Protein AF-A0A348PGN0-F1 (afdb_monomer_lite)

Sequence (150 aa):
FALLPEGNDLRAGLPDELIARILRAEEGALAPEQVRDAVSACTSYGNDDFTVIDWNGAIVVDRTPEDALSVLEFANVELIEMRWLDDRLEDALEEAFQAAAQSMRGARILSVQTGRHTRRIAELQIDAAALYESVNNALKLFGDQWLARL

Structure (mmCIF, N/CA/C/O backbone):
data_AF-A0A348PGN0-F1
#
_entry.id   AF-A0A348PGN0-F1
#
loop_
_atom_site.group_PDB
_atom_site.id
_atom_site.type_symbol
_atom_site.label_atom_id
_atom_site.label_alt_id
_atom_site.label_comp_id
_atom_site.label_asym_id
_atom_site.label_entity_id
_atom_site.label_seq_id
_atom_site.pdbx_PDB_ins_code
_atom_site.Cartn_x
_atom_site.Cartn_y
_atom_site.Cartn_z
_atom_site.occupancy
_atom_site.B_iso_or_equiv
_atom_site.auth_seq_id
_atom_site.auth_comp_id
_atom_site.auth_asym_id
_atom_site.auth_atom_id
_atom_site.pdbx_PDB_model_num
ATOM 1 N N . PHE A 1 1 ? -6.117 6.330 6.311 1.00 76.75 1 PHE A N 1
ATOM 2 C CA . PHE A 1 1 ? -6.671 7.426 7.132 1.00 76.75 1 PHE A CA 1
ATOM 3 C C . PHE A 1 1 ? -6.416 7.126 8.598 1.00 76.75 1 PHE A C 1
ATOM 5 O O . PHE A 1 1 ? -6.303 5.956 8.949 1.00 76.75 1 PHE A O 1
ATOM 12 N N . ALA A 1 2 ? -6.294 8.169 9.422 1.00 86.38 2 ALA A N 1
ATOM 13 C CA . ALA A 1 2 ? -6.052 8.038 10.855 1.00 86.38 2 ALA A CA 1
ATOM 14 C C . ALA A 1 2 ? -7.336 8.267 11.662 1.00 86.38 2 ALA A C 1
ATOM 16 O O . ALA A 1 2 ? -8.132 9.146 11.326 1.00 86.38 2 ALA A O 1
ATOM 17 N N . LEU A 1 3 ? -7.520 7.481 12.716 1.00 87.75 3 LEU A N 1
ATOM 18 C CA . LEU A 1 3 ? -8.623 7.563 13.662 1.00 87.75 3 LEU A CA 1
ATOM 19 C C . LEU A 1 3 ? -8.066 7.710 15.077 1.00 87.75 3 LEU A C 1
ATOM 21 O O . LEU A 1 3 ? -7.029 7.140 15.412 1.00 87.75 3 LEU A O 1
ATOM 25 N N . LEU A 1 4 ? -8.788 8.445 15.917 1.00 86.25 4 LEU A N 1
ATOM 26 C CA . LEU A 1 4 ? -8.516 8.473 17.349 1.00 86.25 4 LEU A CA 1
ATOM 27 C C . LEU A 1 4 ? -9.158 7.241 18.006 1.00 86.25 4 LEU A C 1
ATOM 29 O O . LEU A 1 4 ? -10.289 6.902 17.650 1.00 86.25 4 LEU A O 1
ATOM 33 N N . PRO A 1 5 ? -8.491 6.592 18.971 1.00 84.06 5 PRO A N 1
AT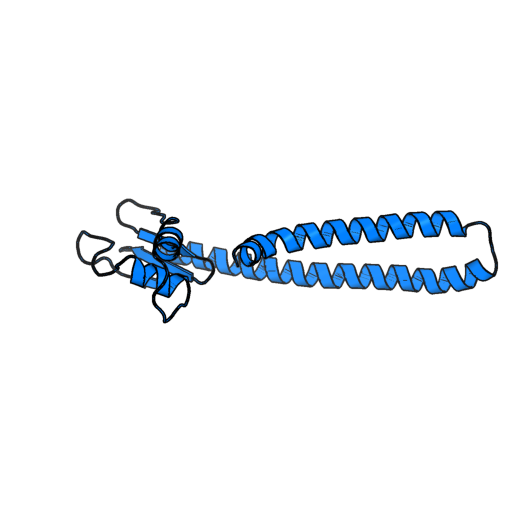OM 34 C CA . PRO A 1 5 ? -9.062 5.443 19.662 1.00 84.06 5 PRO A CA 1
ATOM 35 C C . PRO A 1 5 ? -10.247 5.830 20.556 1.00 84.06 5 PRO A C 1
ATOM 37 O O . PRO A 1 5 ? -10.225 6.853 21.251 1.00 84.06 5 PRO A O 1
ATOM 40 N N . GLU A 1 6 ? -11.269 4.972 20.594 1.00 81.62 6 GLU A N 1
ATOM 41 C CA . GLU A 1 6 ? -12.403 5.106 21.510 1.00 81.62 6 GLU A CA 1
ATOM 42 C C . GLU A 1 6 ? -12.077 4.460 22.868 1.00 81.62 6 GLU A C 1
ATOM 44 O O . GLU A 1 6 ? -12.305 3.278 23.123 1.00 81.62 6 GLU A O 1
ATOM 49 N N . GLY A 1 7 ? -11.535 5.257 23.790 1.00 78.94 7 GLY A N 1
ATOM 50 C CA . GLY A 1 7 ? -11.184 4.780 25.130 1.00 78.94 7 GLY A CA 1
ATOM 51 C C . GLY A 1 7 ? -9.894 3.954 25.141 1.00 78.94 7 GLY A C 1
ATOM 52 O O . GLY A 1 7 ? -8.884 4.393 24.601 1.00 78.94 7 GLY A O 1
ATOM 53 N N . ASN A 1 8 ? -9.902 2.803 25.824 1.00 78.56 8 ASN A N 1
ATOM 54 C CA . ASN A 1 8 ? -8.732 1.913 25.939 1.00 78.56 8 ASN A CA 1
ATOM 55 C C . ASN A 1 8 ? -8.766 0.750 24.930 1.00 78.56 8 ASN A C 1
ATOM 57 O O . ASN A 1 8 ? -7.860 -0.080 24.925 1.00 78.56 8 ASN A O 1
ATOM 61 N N . ASP A 1 9 ? -9.826 0.650 24.128 1.00 82.19 9 ASP A N 1
ATOM 62 C CA . ASP A 1 9 ? -9.943 -0.344 23.068 1.00 82.19 9 ASP A CA 1
ATOM 63 C C . ASP A 1 9 ? -9.677 0.336 21.722 1.00 82.19 9 ASP A C 1
ATOM 65 O O . ASP A 1 9 ? -10.473 1.137 21.237 1.00 82.19 9 ASP A O 1
ATOM 69 N N . LEU A 1 10 ? -8.532 0.014 21.122 1.00 82.25 10 LEU A N 1
ATOM 70 C CA . LEU A 1 10 ? -8.101 0.577 19.841 1.00 82.25 10 LEU A CA 1
ATOM 71 C C . LEU A 1 10 ? -8.964 0.097 18.664 1.00 82.25 10 LEU A C 1
ATOM 73 O O . LEU A 1 10 ? -8.917 0.688 17.589 1.00 82.25 10 LEU A O 1
ATOM 77 N N . ARG A 1 11 ? -9.745 -0.976 18.839 1.00 81.31 11 ARG A N 1
ATOM 78 C CA . ARG A 1 11 ? -10.617 -1.538 17.797 1.00 81.31 11 ARG A CA 1
ATOM 79 C C . ARG A 1 11 ? -12.100 -1.277 18.046 1.00 81.31 11 ARG A C 1
ATOM 81 O O . ARG A 1 11 ? -12.936 -1.729 17.260 1.00 81.31 11 ARG A O 1
ATOM 88 N N . ALA A 1 12 ? -12.448 -0.549 19.106 1.00 84.00 12 ALA A N 1
ATOM 89 C CA . ALA A 1 12 ? -13.834 -0.195 19.374 1.00 84.00 12 ALA A CA 1
ATOM 90 C C . ALA A 1 12 ? -14.441 0.546 18.167 1.00 84.00 12 ALA A C 1
ATOM 92 O O . ALA A 1 12 ? -13.866 1.495 17.639 1.00 84.00 12 ALA A O 1
ATOM 93 N N . GLY A 1 13 ? -15.585 0.051 17.684 1.00 83.31 13 GLY A N 1
ATOM 94 C CA . GLY A 1 13 ? -16.270 0.594 16.505 1.00 83.31 13 GLY A CA 1
ATOM 95 C C . GLY A 1 13 ? -15.716 0.147 15.142 1.00 83.31 13 GLY A C 1
ATOM 96 O O . GLY A 1 13 ? -16.281 0.529 14.118 1.00 83.31 13 GLY A O 1
ATOM 97 N N . LEU A 1 14 ? -14.672 -0.691 15.099 1.00 87.75 14 LEU A N 1
ATOM 98 C CA . LEU A 1 14 ? -14.017 -1.144 13.865 1.00 87.75 14 LEU A CA 1
ATOM 99 C C . LEU A 1 14 ? -14.089 -2.677 13.708 1.00 87.75 14 LEU A C 1
ATOM 101 O O . LEU A 1 14 ? -13.105 -3.370 13.966 1.00 87.75 14 LEU A O 1
ATOM 105 N N . PRO A 1 15 ? -15.239 -3.243 13.287 1.00 91.12 15 PRO A N 1
ATOM 106 C CA . PRO A 1 15 ? -15.339 -4.675 13.020 1.00 91.12 15 PRO A CA 1
ATOM 107 C C . PRO A 1 15 ? -14.495 -5.074 11.801 1.00 91.12 15 PRO A C 1
ATOM 109 O O . PRO A 1 15 ? -14.405 -4.325 10.825 1.00 91.12 15 PRO A O 1
ATOM 112 N N . ASP A 1 16 ? -13.944 -6.288 11.823 1.00 91.94 16 ASP A N 1
ATOM 113 C CA . ASP A 1 16 ? -13.043 -6.795 10.779 1.00 91.94 16 ASP A CA 1
ATOM 114 C C . ASP A 1 16 ? -13.662 -6.735 9.370 1.00 91.94 16 ASP A C 1
ATOM 116 O O . ASP A 1 16 ? -12.976 -6.396 8.410 1.00 91.94 16 ASP A O 1
ATOM 120 N N . GLU A 1 17 ? -14.969 -6.982 9.225 1.00 92.19 17 GLU A N 1
ATOM 121 C CA . GLU A 1 17 ? -15.671 -6.854 7.936 1.00 92.19 17 GLU A CA 1
ATOM 122 C C . GLU A 1 17 ? -15.671 -5.426 7.385 1.00 92.19 17 GLU A C 1
ATOM 124 O O . GLU A 1 17 ? -15.592 -5.237 6.171 1.00 92.19 17 GLU A O 1
ATOM 129 N N . LEU A 1 18 ? -15.753 -4.414 8.252 1.00 91.31 18 LEU A N 1
ATOM 130 C CA . LEU A 1 18 ? -15.682 -3.016 7.833 1.00 91.31 18 LEU A CA 1
ATOM 131 C C . LEU A 1 18 ? -14.255 -2.658 7.419 1.00 91.31 18 LEU A C 1
ATOM 133 O O . LEU A 1 18 ? -14.067 -2.087 6.347 1.00 91.31 18 LEU A O 1
ATOM 137 N N . ILE A 1 19 ? -13.268 -3.035 8.238 1.00 90.69 19 ILE A N 1
ATOM 138 C CA . ILE A 1 19 ? -11.842 -2.842 7.942 1.00 90.69 19 ILE A CA 1
ATOM 139 C C . ILE A 1 19 ? -11.513 -3.479 6.589 1.00 90.69 19 ILE A C 1
ATOM 141 O O . ILE A 1 19 ? -10.998 -2.806 5.701 1.00 90.69 19 ILE A O 1
ATOM 145 N N . ALA A 1 20 ? -11.880 -4.745 6.393 1.00 91.06 20 ALA A N 1
ATOM 146 C CA . ALA A 1 20 ? -11.604 -5.479 5.167 1.00 91.06 20 ALA A CA 1
ATOM 147 C C . ALA A 1 20 ? -12.259 -4.840 3.937 1.00 91.06 20 ALA A C 1
ATOM 149 O O . ALA A 1 20 ? -11.605 -4.696 2.910 1.00 91.06 20 ALA A O 1
ATOM 150 N N . ARG A 1 21 ? -13.524 -4.411 4.026 1.00 91.31 21 ARG A N 1
ATOM 151 C CA . ARG A 1 21 ? -14.213 -3.735 2.911 1.00 91.31 21 ARG A CA 1
ATOM 152 C C . ARG A 1 21 ? -13.551 -2.420 2.532 1.00 91.31 21 ARG A C 1
ATOM 154 O O . ARG A 1 21 ? -13.382 -2.141 1.350 1.00 91.31 21 ARG A O 1
ATOM 161 N N . ILE A 1 22 ? -13.135 -1.640 3.526 1.00 89.69 22 ILE A N 1
ATOM 162 C CA . ILE A 1 22 ? -12.406 -0.392 3.303 1.00 89.69 22 ILE A CA 1
ATOM 163 C C . ILE A 1 22 ? -11.055 -0.674 2.638 1.00 89.69 22 ILE A C 1
ATOM 165 O O . ILE A 1 22 ? -10.743 -0.065 1.619 1.00 89.69 22 ILE A O 1
ATOM 169 N N . LEU A 1 23 ? -10.276 -1.615 3.179 1.00 88.50 23 LEU A N 1
AT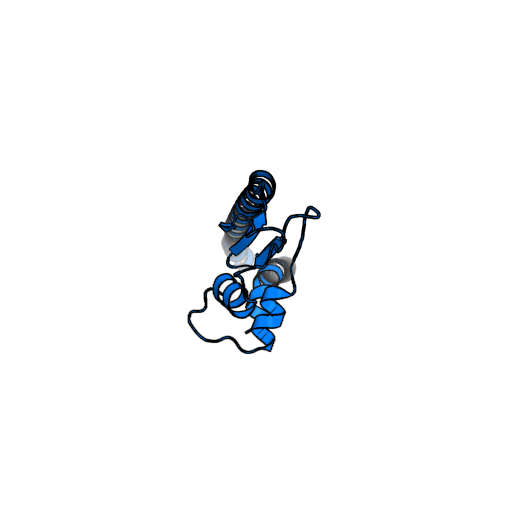OM 170 C CA . LEU A 1 23 ? -8.962 -1.979 2.645 1.00 88.50 23 LEU A CA 1
ATOM 171 C C . LEU A 1 23 ? -9.051 -2.611 1.253 1.00 88.50 23 LEU A C 1
ATOM 173 O O . LEU A 1 23 ? -8.166 -2.421 0.436 1.00 88.50 23 LEU A O 1
ATOM 177 N N . ARG A 1 24 ? -10.121 -3.335 0.927 1.00 87.81 24 ARG A N 1
ATOM 178 C CA . ARG A 1 24 ? -10.314 -3.916 -0.410 1.00 87.81 24 ARG A CA 1
ATOM 179 C C . ARG A 1 24 ? -11.014 -2.974 -1.392 1.00 87.81 24 ARG A C 1
ATOM 181 O O . ARG A 1 24 ? -11.065 -3.303 -2.570 1.00 87.81 24 ARG A O 1
ATOM 188 N N . ALA A 1 25 ? -11.483 -1.811 -0.933 1.00 88.56 25 ALA A N 1
ATOM 189 C CA . ALA A 1 25 ? -12.330 -0.894 -1.697 1.00 88.56 25 ALA A CA 1
ATOM 190 C C . ALA A 1 25 ? -13.610 -1.571 -2.239 1.00 88.56 25 ALA A C 1
ATOM 192 O O . ALA A 1 25 ? -14.050 -1.306 -3.354 1.00 88.56 25 ALA A O 1
ATOM 193 N N . GLU A 1 26 ? -14.215 -2.444 -1.427 1.00 88.12 26 GLU A N 1
ATOM 194 C CA . GLU A 1 26 ? -15.361 -3.276 -1.802 1.00 88.12 26 GLU A CA 1
ATOM 195 C C . GLU A 1 26 ? -16.650 -2.826 -1.106 1.00 88.12 26 GLU A C 1
ATOM 197 O O . GLU A 1 26 ? -16.747 -2.749 0.124 1.00 88.12 26 GLU A O 1
ATOM 202 N N . GLU A 1 27 ? -17.696 -2.573 -1.894 1.00 84.12 27 GLU A N 1
ATOM 203 C CA . GLU A 1 27 ? -19.008 -2.189 -1.362 1.00 84.12 27 GLU A CA 1
ATOM 204 C C . GLU A 1 27 ? -19.805 -3.399 -0.852 1.00 84.12 27 GLU A C 1
ATOM 206 O O . GLU A 1 27 ? -20.640 -3.252 0.044 1.00 84.12 27 GLU A O 1
ATOM 211 N N . GLY A 1 28 ? -19.540 -4.595 -1.383 1.00 88.00 28 GLY A N 1
ATOM 212 C CA . GLY A 1 28 ? -20.248 -5.833 -1.056 1.00 88.00 28 GLY A CA 1
ATOM 213 C C . GLY A 1 28 ? -19.755 -6.537 0.210 1.00 88.00 28 GLY A C 1
ATOM 214 O O . GLY A 1 28 ? -18.772 -6.150 0.840 1.00 88.00 28 GLY A O 1
ATOM 215 N N . ALA A 1 29 ? -20.455 -7.610 0.584 1.00 89.38 29 ALA A N 1
ATOM 216 C CA . ALA A 1 29 ? -19.974 -8.520 1.616 1.00 89.38 29 ALA A CA 1
ATOM 217 C C . ALA A 1 29 ? -18.795 -9.339 1.075 1.00 89.38 29 ALA A C 1
ATOM 219 O O . ALA A 1 29 ? -18.890 -9.946 0.007 1.00 89.38 29 ALA A O 1
ATOM 220 N N . LEU A 1 30 ? -17.704 -9.374 1.833 1.00 88.50 30 LEU A N 1
ATOM 221 C CA . LEU A 1 30 ? -16.536 -10.185 1.519 1.00 88.50 30 LEU A CA 1
ATOM 222 C C . LEU A 1 30 ? -16.715 -11.607 2.053 1.00 88.50 30 LEU A C 1
ATOM 224 O O . LEU A 1 30 ? -17.337 -11.826 3.094 1.00 88.50 30 LEU A O 1
ATOM 228 N N . ALA A 1 31 ? -16.132 -12.583 1.358 1.00 92.00 31 ALA A N 1
ATOM 229 C CA . ALA A 1 31 ? -16.039 -13.937 1.887 1.00 92.00 31 ALA A CA 1
ATOM 230 C C . ALA A 1 31 ? -15.254 -13.933 3.219 1.00 92.00 31 ALA A C 1
ATOM 232 O O . ALA A 1 31 ? -14.284 -13.180 3.344 1.00 92.00 31 ALA A O 1
ATOM 233 N N . PRO A 1 32 ? -15.588 -14.798 4.196 1.00 91.38 32 PRO A N 1
ATOM 234 C CA . PRO A 1 32 ? -14.919 -14.805 5.501 1.00 91.38 32 PRO A CA 1
ATOM 235 C C . PRO A 1 32 ? -13.398 -14.988 5.424 1.00 91.38 32 PRO A C 1
ATOM 237 O O . PRO A 1 32 ? -12.663 -14.514 6.283 1.00 91.38 32 PRO A O 1
ATOM 240 N N . GLU A 1 33 ? -12.913 -15.688 4.399 1.00 89.56 33 GLU A N 1
ATOM 241 C CA . GLU A 1 33 ? -11.482 -15.872 4.138 1.00 89.56 33 GLU A CA 1
ATOM 242 C C . GLU A 1 33 ? -10.807 -14.565 3.722 1.00 89.56 33 GLU A C 1
ATOM 244 O O . GLU A 1 33 ? -9.734 -14.261 4.228 1.00 89.56 33 GLU A O 1
ATOM 249 N N . GLN A 1 34 ? -11.472 -13.769 2.882 1.00 88.44 34 GLN A N 1
ATOM 250 C CA . GLN A 1 34 ? -10.986 -12.462 2.436 1.00 88.44 34 GLN A CA 1
ATOM 251 C C . GLN A 1 34 ? -10.977 -11.445 3.574 1.00 88.44 34 GLN A C 1
ATOM 253 O O . GLN A 1 34 ? -10.053 -10.646 3.674 1.00 88.44 34 GLN A O 1
ATOM 258 N N . VAL A 1 35 ? -11.973 -11.506 4.464 1.00 91.12 35 VAL A N 1
ATOM 259 C CA . VAL A 1 35 ? -11.992 -10.678 5.676 1.00 91.12 35 VAL A CA 1
ATOM 260 C C . VAL A 1 35 ? -10.793 -11.009 6.557 1.00 91.12 35 VAL A C 1
ATOM 262 O O . VAL A 1 35 ? -10.031 -10.111 6.902 1.00 91.12 35 VAL A O 1
ATOM 265 N N . ARG A 1 36 ? -10.594 -12.296 6.878 1.00 89.44 36 ARG A N 1
ATOM 266 C CA . ARG A 1 36 ? -9.467 -12.742 7.712 1.00 89.44 36 ARG A CA 1
ATOM 267 C C . ARG A 1 36 ? -8.119 -12.378 7.106 1.00 89.44 36 ARG A C 1
ATOM 269 O O . ARG A 1 36 ? -7.230 -11.974 7.842 1.00 89.44 36 ARG A O 1
ATOM 276 N N . ASP A 1 37 ? -7.975 -12.534 5.796 1.00 86.81 37 ASP A N 1
ATOM 277 C CA . ASP A 1 37 ? -6.756 -12.187 5.072 1.00 86.81 37 ASP A CA 1
ATOM 278 C C . ASP A 1 37 ? -6.480 -10.680 5.125 1.00 86.81 37 ASP A C 1
ATOM 280 O O . ASP A 1 37 ? -5.399 -10.274 5.550 1.00 86.81 37 ASP A O 1
ATOM 284 N N . ALA A 1 38 ? -7.477 -9.849 4.810 1.00 86.69 38 ALA A N 1
ATOM 285 C CA . ALA A 1 38 ? -7.333 -8.395 4.802 1.00 86.69 38 ALA A CA 1
ATOM 286 C C . ALA A 1 38 ? -6.934 -7.826 6.175 1.00 86.69 38 ALA A C 1
ATOM 288 O O . ALA A 1 38 ? -6.166 -6.872 6.247 1.00 86.69 38 ALA A O 1
ATOM 289 N N . VAL A 1 39 ? -7.420 -8.422 7.269 1.00 88.31 39 VAL A N 1
ATOM 290 C CA . VAL A 1 39 ? -7.068 -8.003 8.638 1.00 88.31 39 VAL A CA 1
ATOM 291 C C . VAL A 1 39 ? -5.898 -8.792 9.234 1.00 88.31 39 VAL A C 1
ATOM 293 O O . VAL A 1 39 ? -5.545 -8.579 10.390 1.00 88.31 39 VAL A O 1
ATOM 296 N N . SER A 1 40 ? -5.276 -9.714 8.493 1.00 84.56 40 SER A N 1
ATOM 297 C CA . SER A 1 40 ? -4.182 -10.542 9.027 1.00 84.56 40 SER A CA 1
ATOM 298 C C . SER A 1 40 ? -2.873 -9.766 9.192 1.00 84.56 40 SER A C 1
ATOM 300 O O . SER A 1 40 ? -2.131 -10.007 10.142 1.00 84.56 40 SER A O 1
ATOM 302 N N . ALA A 1 41 ? -2.616 -8.793 8.313 1.00 75.75 41 ALA A N 1
ATOM 303 C CA . ALA A 1 41 ? -1.412 -7.965 8.302 1.00 75.75 41 ALA A CA 1
ATOM 304 C C . ALA A 1 41 ? -1.545 -6.723 9.204 1.00 75.75 41 ALA A C 1
ATOM 306 O O . ALA A 1 41 ? -1.210 -5.603 8.818 1.00 75.75 41 ALA A O 1
ATOM 307 N N . CYS A 1 42 ? -2.066 -6.916 10.416 1.00 79.25 42 CYS A N 1
ATOM 308 C CA . CYS A 1 42 ? -2.080 -5.861 11.423 1.00 79.25 42 CYS A CA 1
ATOM 309 C C . CYS A 1 42 ? -0.674 -5.658 11.991 1.00 79.25 42 CYS A C 1
ATOM 311 O O . CYS A 1 42 ? -0.004 -6.619 12.371 1.00 79.25 42 CYS A O 1
ATOM 313 N N . THR A 1 43 ? -0.263 -4.403 12.111 1.00 78.19 43 THR A N 1
ATOM 314 C CA . THR A 1 43 ? 0.980 -3.996 12.756 1.00 78.19 43 THR A CA 1
ATOM 315 C C . THR A 1 43 ? 0.706 -2.902 13.781 1.00 78.19 43 THR A C 1
ATOM 317 O O . THR A 1 43 ? -0.201 -2.091 13.619 1.00 78.19 43 THR A O 1
ATOM 320 N N . SER A 1 44 ? 1.514 -2.871 14.831 1.00 75.62 44 SER A N 1
ATOM 321 C CA . SER A 1 44 ? 1.507 -1.823 15.850 1.00 75.62 44 SER A CA 1
ATOM 322 C C . SER A 1 44 ? 2.944 -1.356 16.021 1.00 75.62 44 SER A C 1
ATOM 324 O O . SER A 1 44 ? 3.852 -2.184 16.137 1.00 75.62 44 SER A O 1
ATOM 326 N N . TYR A 1 45 ? 3.168 -0.050 15.945 1.00 67.56 45 TYR A N 1
ATOM 327 C CA . TYR A 1 45 ? 4.473 0.564 16.164 1.00 67.56 45 TYR A CA 1
ATOM 328 C C . TYR A 1 45 ? 4.724 0.812 17.662 1.00 67.56 45 TYR A C 1
ATOM 330 O O . TYR A 1 45 ? 5.861 0.717 18.129 1.00 67.56 45 TYR A O 1
ATOM 338 N N . GLY A 1 46 ? 3.663 1.071 18.428 1.00 69.75 46 GLY A N 1
ATOM 339 C CA . GLY A 1 46 ? 3.642 1.225 19.878 1.00 69.75 46 GLY A CA 1
ATOM 340 C C . GLY A 1 46 ? 2.739 0.202 20.579 1.00 69.75 46 GLY A C 1
ATOM 341 O O . GLY A 1 46 ? 2.265 -0.770 20.000 1.00 69.75 46 GLY A O 1
ATOM 342 N N . ASN A 1 47 ? 2.519 0.406 21.881 1.00 75.06 47 ASN A N 1
ATOM 343 C CA . ASN A 1 47 ? 1.585 -0.421 22.660 1.00 75.06 47 ASN A CA 1
ATOM 344 C C . ASN A 1 47 ? 0.138 0.097 22.600 1.00 75.06 47 ASN A C 1
ATOM 346 O O . ASN A 1 47 ? -0.777 -0.628 22.982 1.00 75.06 47 ASN A O 1
ATOM 350 N N . ASP A 1 48 ? -0.048 1.339 22.147 1.00 83.25 48 ASP A N 1
ATOM 351 C CA . ASP A 1 48 ? -1.324 2.062 22.142 1.00 83.25 48 ASP A CA 1
ATOM 352 C C . ASP A 1 48 ? -1.748 2.472 20.718 1.00 83.25 48 ASP A C 1
ATOM 354 O O . ASP A 1 48 ? -2.540 3.401 20.550 1.00 83.25 48 ASP A O 1
ATOM 358 N N . ASP A 1 49 ? -1.221 1.789 19.697 1.00 85.69 49 ASP A N 1
ATOM 359 C CA . ASP A 1 49 ? -1.566 2.013 18.296 1.00 85.69 49 ASP A CA 1
ATOM 360 C C . ASP A 1 49 ? -1.991 0.721 17.583 1.00 85.69 49 ASP A C 1
ATOM 362 O O . ASP A 1 49 ? -1.694 -0.411 17.980 1.00 85.69 49 ASP A O 1
ATOM 366 N N . PHE A 1 50 ? -2.751 0.898 16.514 1.00 87.56 50 PHE A N 1
ATOM 367 C CA . PHE A 1 50 ? -3.239 -0.179 15.677 1.00 87.56 50 PHE A CA 1
ATOM 368 C C . PHE A 1 50 ? -3.234 0.277 14.227 1.00 87.56 50 PHE A C 1
ATOM 370 O O . PHE A 1 50 ? -3.958 1.196 13.857 1.00 87.56 50 PHE A O 1
ATOM 377 N N . THR A 1 51 ? -2.437 -0.378 13.392 1.00 88.56 51 THR A N 1
ATOM 378 C CA . THR A 1 51 ? -2.318 -0.038 11.979 1.00 88.56 51 THR A CA 1
ATOM 379 C C . THR A 1 51 ? -2.549 -1.270 11.112 1.00 88.56 51 THR A C 1
ATOM 381 O O . THR A 1 51 ? -2.014 -2.346 11.365 1.00 88.56 51 THR A O 1
ATOM 384 N N . VAL A 1 52 ? -3.338 -1.122 10.052 1.00 88.62 52 VAL A N 1
ATOM 385 C CA . VAL A 1 52 ? -3.491 -2.137 9.002 1.00 88.62 52 VAL A CA 1
ATOM 386 C C . VAL A 1 52 ? -3.192 -1.482 7.675 1.00 88.62 52 VAL A C 1
ATOM 388 O O . VAL A 1 52 ? -3.747 -0.428 7.367 1.00 88.62 52 VAL A O 1
ATOM 391 N N . ILE A 1 53 ? -2.308 -2.097 6.902 1.00 85.44 53 ILE A N 1
ATOM 392 C CA . ILE A 1 53 ? -1.861 -1.583 5.611 1.00 85.44 53 ILE A CA 1
ATOM 393 C C . ILE A 1 53 ? -2.228 -2.620 4.559 1.00 85.44 53 ILE A C 1
ATOM 395 O O . ILE A 1 53 ? -1.878 -3.791 4.691 1.00 85.44 53 ILE A O 1
ATOM 399 N N . ASP A 1 54 ? -2.917 -2.177 3.518 1.00 84.94 54 ASP A N 1
ATOM 400 C CA . ASP A 1 54 ? -3.203 -2.949 2.317 1.00 84.94 54 ASP A CA 1
ATOM 401 C C . ASP A 1 54 ? -2.791 -2.144 1.078 1.00 84.94 54 ASP A C 1
ATOM 403 O O . ASP A 1 54 ? -2.465 -0.958 1.158 1.00 84.94 54 ASP A O 1
ATOM 407 N N . TRP A 1 55 ? -2.804 -2.785 -0.088 1.00 78.06 55 TRP A N 1
ATOM 408 C CA . TRP A 1 55 ? -2.373 -2.154 -1.334 1.00 78.06 55 TRP A CA 1
ATOM 409 C C . TRP A 1 55 ? -3.237 -0.940 -1.729 1.00 78.06 55 TRP A C 1
ATOM 411 O O . TRP A 1 55 ? -2.718 0.009 -2.309 1.00 78.06 55 TRP A O 1
ATOM 421 N N . ASN A 1 56 ? -4.537 -0.944 -1.403 1.00 82.31 56 ASN A N 1
ATOM 422 C CA . ASN A 1 56 ? -5.436 0.186 -1.677 1.00 82.31 56 ASN A CA 1
ATOM 423 C C . ASN A 1 56 ? -5.308 1.326 -0.664 1.00 82.31 56 ASN A C 1
ATOM 425 O O . ASN A 1 56 ? -5.782 2.435 -0.915 1.00 82.31 56 ASN A O 1
ATOM 429 N N . GLY A 1 57 ? -4.774 1.053 0.525 1.00 85.50 57 GLY A N 1
ATOM 430 C CA . GLY A 1 57 ? -4.756 2.036 1.593 1.00 85.50 57 GLY A CA 1
ATOM 431 C C . GLY A 1 57 ? -4.458 1.453 2.962 1.00 85.50 57 GLY A C 1
ATOM 432 O O . GLY A 1 57 ? -4.330 0.249 3.151 1.00 85.50 57 GLY A O 1
ATOM 433 N N . ALA A 1 58 ? -4.373 2.349 3.939 1.00 89.12 58 ALA A N 1
ATOM 434 C CA . ALA A 1 58 ? -4.071 2.009 5.320 1.00 89.12 58 ALA A CA 1
ATOM 435 C C . ALA A 1 58 ? -5.098 2.606 6.286 1.00 89.12 58 ALA A C 1
ATOM 437 O O . ALA A 1 58 ? -5.608 3.713 6.068 1.00 89.12 58 ALA A O 1
ATOM 438 N N . ILE A 1 59 ? -5.352 1.897 7.380 1.00 90.50 59 ILE A N 1
ATOM 439 C CA . ILE A 1 59 ? -6.093 2.372 8.549 1.00 90.50 59 ILE A CA 1
ATOM 440 C C . ILE A 1 59 ? -5.100 2.479 9.697 1.00 90.50 59 ILE A C 1
ATOM 442 O O . ILE A 1 59 ? -4.430 1.502 10.010 1.00 90.50 59 ILE A O 1
ATOM 446 N N . VAL A 1 60 ? -5.019 3.655 10.312 1.00 90.75 60 VAL A N 1
ATOM 447 C CA . VAL A 1 60 ? -4.182 3.926 11.486 1.00 90.75 60 VAL A CA 1
ATOM 448 C C . VAL A 1 60 ? -5.107 4.338 12.621 1.00 90.75 60 VAL A C 1
ATOM 450 O O . VAL A 1 60 ? -5.933 5.230 12.444 1.00 90.75 60 VAL A O 1
ATOM 453 N N . VAL A 1 61 ? -4.986 3.708 13.779 1.00 91.00 61 VAL A N 1
ATOM 454 C CA . VAL A 1 61 ? -5.637 4.116 15.021 1.00 91.00 61 VAL A CA 1
ATOM 455 C C . VAL A 1 61 ? -4.538 4.422 16.017 1.00 91.00 61 VAL A C 1
ATOM 457 O O . VAL A 1 61 ? -3.835 3.521 16.463 1.00 91.00 61 VAL A O 1
ATOM 460 N N . ASP A 1 62 ? -4.374 5.698 16.332 1.00 88.56 62 ASP A N 1
ATOM 461 C CA . ASP A 1 62 ? -3.310 6.188 17.204 1.00 88.56 62 ASP A CA 1
ATOM 462 C C . ASP A 1 62 ? -3.762 7.513 17.838 1.00 88.56 62 ASP A C 1
ATOM 464 O O . ASP A 1 62 ? -4.544 8.273 17.260 1.00 88.56 62 ASP A O 1
ATOM 468 N N . ARG A 1 63 ? -3.287 7.796 19.051 1.00 87.94 63 ARG A N 1
ATOM 469 C CA . ARG A 1 63 ? -3.474 9.085 19.732 1.00 87.94 63 ARG A CA 1
ATOM 470 C C . ARG A 1 63 ? -2.570 10.172 19.145 1.00 87.94 63 ARG A C 1
ATOM 472 O O . ARG A 1 63 ? -2.917 11.344 19.263 1.00 87.94 63 ARG A O 1
ATOM 479 N N . THR A 1 64 ? -1.447 9.784 18.544 1.00 87.00 64 THR A N 1
ATOM 480 C CA . THR A 1 64 ? -0.463 10.650 17.874 1.00 87.00 64 THR A CA 1
ATOM 481 C C . THR A 1 64 ? -0.109 10.068 16.501 1.00 87.00 64 THR A C 1
ATOM 483 O O . THR A 1 64 ? 0.981 9.527 16.314 1.00 87.00 64 THR A O 1
ATOM 486 N N . PRO A 1 65 ? -1.039 10.113 15.528 1.00 87.25 65 PRO A N 1
ATOM 487 C CA . PRO A 1 65 ? -0.879 9.429 14.247 1.00 87.25 65 PRO A CA 1
ATOM 488 C C . PRO A 1 65 ? 0.166 10.070 13.323 1.00 87.25 65 PRO A C 1
ATOM 490 O O . PRO A 1 65 ? 0.435 9.523 12.256 1.00 87.25 65 PRO A O 1
ATOM 493 N N . GLU A 1 66 ? 0.720 11.234 13.669 1.00 88.06 66 GLU A N 1
ATOM 494 C CA . GLU A 1 66 ? 1.603 12.020 12.804 1.00 88.06 66 GLU A CA 1
ATOM 495 C C . GLU A 1 66 ? 2.849 11.243 12.368 1.00 88.06 66 GLU A C 1
ATOM 497 O O . GLU A 1 66 ? 3.233 11.319 11.200 1.00 88.06 66 GLU A O 1
ATOM 502 N N 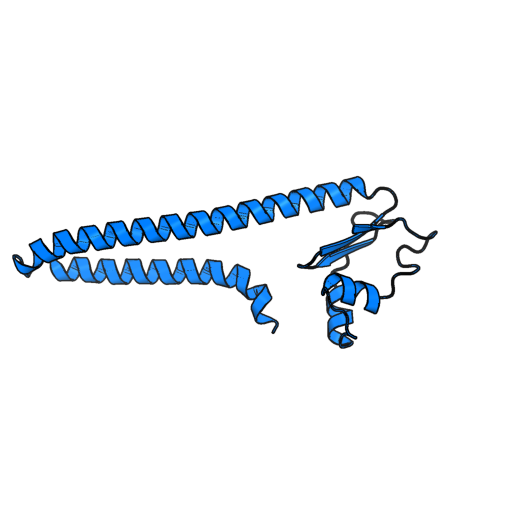. ASP A 1 67 ? 3.444 10.456 13.265 1.00 83.44 67 ASP A N 1
ATOM 503 C CA . ASP A 1 67 ? 4.641 9.666 12.965 1.00 83.44 67 ASP A CA 1
ATOM 504 C C . ASP A 1 67 ? 4.319 8.538 11.972 1.00 83.44 67 ASP A C 1
ATOM 506 O O . ASP A 1 67 ? 4.983 8.395 10.942 1.00 83.44 67 ASP A O 1
ATOM 510 N N . ALA A 1 68 ? 3.248 7.780 12.230 1.00 84.00 68 ALA A N 1
ATOM 511 C CA . ALA A 1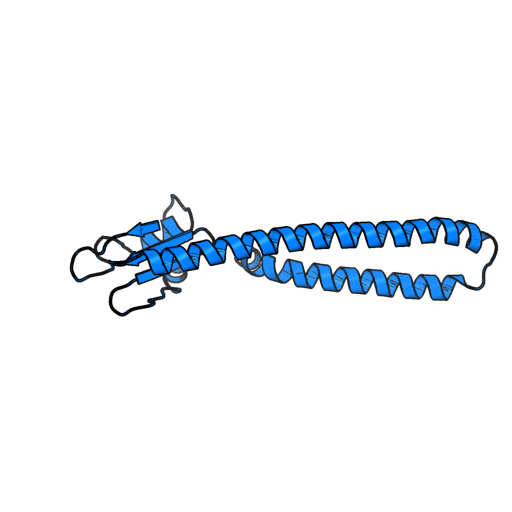 68 ? 2.792 6.708 11.348 1.00 84.00 68 ALA A CA 1
ATOM 512 C C . ALA A 1 68 ? 2.368 7.246 9.972 1.00 84.00 68 ALA A C 1
ATOM 514 O O . ALA A 1 68 ? 2.719 6.673 8.940 1.00 84.00 68 ALA A O 1
ATOM 515 N N . LEU A 1 69 ? 1.653 8.375 9.941 1.00 87.44 69 LEU A N 1
ATOM 516 C CA . LEU A 1 69 ? 1.265 9.036 8.697 1.00 87.44 69 LEU A CA 1
ATOM 517 C C . LEU A 1 69 ? 2.479 9.544 7.919 1.00 87.44 69 LEU A C 1
ATOM 519 O O . LEU A 1 69 ? 2.507 9.368 6.706 1.00 87.44 69 LEU A O 1
ATOM 523 N N . SER A 1 70 ? 3.488 10.102 8.591 1.00 87.38 70 SER A N 1
ATOM 524 C CA . SER A 1 70 ? 4.719 10.564 7.937 1.00 87.38 70 SER A CA 1
ATOM 525 C C . SER A 1 70 ? 5.476 9.407 7.282 1.00 87.38 70 SER A C 1
ATOM 527 O O . SER A 1 70 ? 5.948 9.534 6.154 1.00 87.38 70 SER A O 1
ATOM 529 N N . VAL A 1 71 ? 5.559 8.252 7.954 1.00 86.00 71 VAL A N 1
ATOM 530 C CA . VAL A 1 71 ? 6.170 7.038 7.384 1.00 86.00 71 VAL A CA 1
ATOM 531 C C . VAL A 1 71 ? 5.373 6.531 6.181 1.00 86.00 71 VAL A C 1
ATOM 533 O O . VAL A 1 71 ? 5.966 6.187 5.161 1.00 86.00 71 VAL A O 1
ATOM 536 N N . LEU A 1 72 ? 4.040 6.503 6.272 1.00 86.75 72 LEU A N 1
ATOM 537 C CA . LEU A 1 72 ? 3.173 6.086 5.166 1.00 86.75 72 LEU A CA 1
ATOM 538 C C . LEU A 1 72 ? 3.248 7.047 3.972 1.00 86.75 72 LEU A C 1
ATOM 540 O O . LEU A 1 72 ? 3.252 6.602 2.827 1.00 86.75 72 LEU A O 1
ATOM 544 N N . GLU A 1 73 ? 3.310 8.355 4.219 1.00 88.12 73 GLU A N 1
ATOM 545 C CA . GLU A 1 73 ? 3.473 9.370 3.178 1.00 88.12 73 GLU A CA 1
ATOM 546 C C . GLU A 1 73 ? 4.819 9.208 2.475 1.00 88.12 73 GLU A C 1
ATOM 548 O O . GLU A 1 73 ? 4.858 9.129 1.248 1.00 88.12 73 GLU A O 1
ATOM 553 N N . PHE A 1 74 ? 5.900 9.061 3.244 1.00 86.12 74 PHE A N 1
ATOM 554 C CA . PHE A 1 74 ? 7.225 8.793 2.698 1.00 86.12 74 PHE A CA 1
ATOM 555 C C . PHE A 1 74 ? 7.239 7.512 1.853 1.00 86.12 74 PHE A C 1
ATOM 557 O O . PHE A 1 74 ? 7.679 7.536 0.708 1.00 86.12 74 PHE A O 1
ATOM 564 N N . ALA A 1 75 ? 6.677 6.413 2.365 1.00 85.19 75 ALA A N 1
ATOM 565 C CA . ALA A 1 75 ? 6.588 5.155 1.627 1.00 85.19 75 ALA A CA 1
ATOM 566 C C . ALA A 1 75 ? 5.785 5.292 0.319 1.00 85.19 75 ALA A C 1
ATOM 568 O O . ALA A 1 75 ? 6.182 4.736 -0.701 1.00 85.19 75 ALA A O 1
ATOM 569 N N . ASN A 1 76 ? 4.687 6.054 0.314 1.00 87.88 76 ASN A N 1
ATOM 570 C CA . ASN A 1 76 ? 3.912 6.317 -0.903 1.00 87.88 76 ASN A CA 1
ATOM 571 C C . ASN A 1 76 ? 4.698 7.130 -1.938 1.00 87.88 76 ASN A C 1
ATOM 573 O O . ASN A 1 76 ? 4.607 6.837 -3.130 1.00 87.88 76 ASN A O 1
ATOM 577 N N . VAL A 1 77 ? 5.463 8.137 -1.502 1.00 90.38 77 VAL A N 1
ATOM 578 C CA . VAL A 1 77 ? 6.336 8.917 -2.393 1.00 90.38 77 VAL A CA 1
ATOM 579 C C . VAL A 1 77 ? 7.383 8.008 -3.029 1.00 90.38 77 VAL A C 1
ATOM 581 O O . VAL A 1 77 ? 7.491 7.981 -4.253 1.00 90.38 77 VAL A O 1
ATOM 584 N N . GLU A 1 78 ? 8.068 7.194 -2.226 1.00 87.62 78 GLU A N 1
ATOM 585 C CA . GLU A 1 78 ? 9.064 6.232 -2.713 1.00 87.62 78 GLU A CA 1
ATOM 586 C C . GLU A 1 78 ? 8.456 5.232 -3.711 1.00 87.62 78 GLU A C 1
ATOM 588 O O . GLU A 1 78 ? 9.054 4.947 -4.746 1.00 87.62 78 GLU A O 1
ATOM 593 N N . LEU A 1 79 ? 7.236 4.739 -3.465 1.00 85.56 79 LEU A N 1
ATOM 594 C CA . LEU A 1 79 ? 6.537 3.851 -4.404 1.00 85.56 79 LEU A CA 1
ATOM 595 C C . LEU A 1 79 ? 6.252 4.526 -5.753 1.00 85.56 79 LEU A C 1
ATOM 597 O O . LEU A 1 79 ? 6.396 3.897 -6.803 1.00 85.56 79 LEU A O 1
ATOM 601 N N . ILE A 1 80 ? 5.851 5.799 -5.745 1.00 87.62 80 ILE A N 1
ATOM 602 C CA . ILE A 1 80 ? 5.605 6.562 -6.975 1.00 87.62 80 ILE A CA 1
ATOM 603 C C . ILE A 1 80 ? 6.916 6.806 -7.724 1.00 87.62 80 ILE A C 1
ATOM 605 O O . ILE A 1 80 ? 6.957 6.639 -8.943 1.00 87.62 80 ILE A O 1
ATOM 609 N N . GLU A 1 81 ? 7.984 7.170 -7.015 1.00 83.88 81 GLU A N 1
ATOM 610 C CA . GLU A 1 81 ? 9.304 7.367 -7.617 1.00 83.88 81 GLU A CA 1
ATOM 611 C C . GLU A 1 81 ? 9.840 6.079 -8.246 1.00 83.88 81 GLU A C 1
ATOM 613 O O . GLU A 1 81 ? 10.339 6.111 -9.372 1.00 83.88 81 GLU A O 1
ATOM 618 N N . MET A 1 82 ? 9.673 4.936 -7.574 1.00 77.81 82 MET A N 1
ATOM 619 C CA . MET A 1 82 ? 10.043 3.631 -8.127 1.00 77.81 82 MET A CA 1
ATOM 620 C C . MET A 1 82 ? 9.247 3.300 -9.387 1.00 77.81 82 MET A C 1
ATOM 622 O O . MET A 1 82 ? 9.835 2.846 -10.365 1.00 77.81 82 MET A O 1
ATOM 626 N N . ARG A 1 83 ? 7.934 3.562 -9.399 1.00 82.94 83 ARG A N 1
ATOM 627 C CA . ARG A 1 83 ? 7.100 3.335 -10.587 1.00 82.94 83 ARG A CA 1
ATOM 628 C C . ARG A 1 83 ? 7.523 4.220 -11.756 1.00 82.94 83 ARG A C 1
ATOM 630 O O . ARG A 1 83 ? 7.634 3.747 -12.877 1.00 82.94 83 ARG A O 1
ATOM 637 N N . TRP A 1 84 ? 7.821 5.487 -11.486 1.00 83.69 84 TRP A N 1
ATOM 638 C CA . TRP A 1 84 ? 8.345 6.391 -12.504 1.00 83.69 84 TRP A CA 1
ATOM 639 C C . TRP A 1 84 ? 9.714 5.939 -13.034 1.00 83.69 84 TRP A C 1
ATOM 641 O O . TRP A 1 84 ? 9.983 6.045 -14.230 1.00 83.69 84 TRP A O 1
ATOM 651 N N . LEU A 1 85 ? 10.589 5.437 -12.157 1.00 79.94 85 LEU A N 1
ATOM 652 C CA . LEU A 1 85 ? 1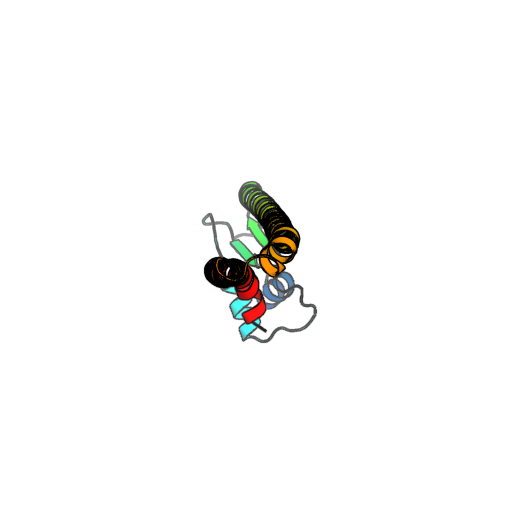1.891 4.908 -12.558 1.00 79.94 85 LEU A CA 1
ATOM 653 C C . LEU A 1 85 ? 11.749 3.651 -13.425 1.00 79.94 85 LEU A C 1
ATOM 655 O O . LEU A 1 85 ? 12.525 3.492 -14.365 1.00 79.94 85 LEU A O 1
ATOM 659 N N . ASP A 1 86 ? 10.774 2.794 -13.126 1.00 78.00 86 ASP A N 1
ATOM 660 C CA . ASP A 1 86 ? 10.440 1.613 -13.926 1.00 78.00 86 ASP A CA 1
ATOM 661 C C . ASP A 1 86 ? 9.967 2.013 -15.332 1.00 78.00 86 ASP A C 1
ATOM 663 O O . ASP A 1 86 ? 10.564 1.580 -16.318 1.00 78.00 86 ASP A O 1
ATOM 667 N N . ASP A 1 87 ? 9.025 2.959 -15.434 1.00 83.44 87 ASP A N 1
ATOM 668 C CA . ASP A 1 87 ? 8.556 3.501 -16.721 1.00 83.44 87 ASP A CA 1
ATOM 669 C C . ASP A 1 87 ? 9.728 4.101 -17.533 1.00 83.44 87 ASP A C 1
ATOM 671 O O . ASP A 1 87 ? 9.900 3.858 -18.729 1.00 83.44 87 ASP A O 1
ATOM 675 N N . ARG A 1 88 ? 10.610 4.860 -16.867 1.00 81.94 88 ARG A N 1
ATOM 676 C CA . ARG A 1 88 ? 11.797 5.467 -17.490 1.00 81.94 88 ARG A CA 1
ATOM 677 C C . ARG A 1 88 ? 12.800 4.415 -17.967 1.00 81.94 88 ARG A C 1
ATOM 679 O O . ARG A 1 88 ? 13.494 4.638 -18.965 1.00 81.94 88 ARG A O 1
ATOM 686 N N . LEU A 1 89 ? 12.935 3.319 -17.222 1.00 78.69 89 LEU A N 1
ATOM 687 C CA . LEU A 1 89 ? 13.792 2.197 -17.580 1.00 78.69 89 LEU A CA 1
ATOM 688 C C . LEU A 1 89 ? 13.221 1.458 -18.794 1.00 78.69 89 LEU A C 1
ATOM 690 O O . LEU A 1 89 ? 13.996 1.115 -19.686 1.00 78.69 89 LEU A O 1
ATOM 694 N N . GLU A 1 90 ? 11.902 1.276 -18.868 1.00 78.94 90 GLU A N 1
ATOM 695 C CA . GLU A 1 90 ? 11.220 0.697 -20.030 1.00 78.94 90 GLU A CA 1
ATOM 696 C C . GLU A 1 90 ? 11.490 1.518 -21.301 1.00 78.94 90 GLU A C 1
ATOM 698 O O . GLU A 1 90 ? 11.995 0.968 -22.286 1.00 78.94 90 GLU A O 1
ATOM 703 N N . ASP A 1 91 ? 11.300 2.841 -21.246 1.00 85.06 91 ASP A N 1
ATOM 704 C CA . ASP A 1 91 ? 11.593 3.749 -22.364 1.00 85.06 91 ASP A CA 1
ATOM 705 C C . ASP A 1 91 ? 13.062 3.654 -22.816 1.00 85.06 91 ASP A C 1
ATOM 707 O O . ASP A 1 91 ? 13.373 3.527 -24.005 1.00 85.06 91 ASP A O 1
ATOM 711 N N . ALA A 1 92 ? 13.999 3.694 -21.862 1.00 74.94 92 ALA A N 1
ATOM 712 C CA . ALA A 1 92 ? 15.430 3.637 -22.156 1.00 74.94 92 ALA A CA 1
ATOM 713 C C . ALA A 1 92 ? 15.843 2.291 -22.778 1.00 74.94 92 ALA A C 1
ATOM 715 O O . ALA A 1 92 ? 16.717 2.243 -23.653 1.00 74.94 92 ALA A O 1
ATOM 716 N N . LEU A 1 93 ? 15.218 1.194 -22.342 1.00 72.38 93 LEU A N 1
ATOM 717 C CA . LEU A 1 93 ? 15.417 -0.129 -22.925 1.00 72.38 93 LEU A CA 1
ATOM 718 C C . LEU A 1 93 ? 14.865 -0.195 -24.355 1.00 72.38 93 LEU A C 1
ATOM 720 O O . LEU A 1 93 ? 15.529 -0.759 -25.232 1.00 72.38 93 LEU A O 1
ATOM 724 N N . GLU A 1 94 ? 13.706 0.412 -24.623 1.00 77.44 94 GLU A N 1
ATOM 725 C CA . GLU A 1 94 ? 13.145 0.474 -25.973 1.00 77.44 94 GLU A CA 1
ATOM 726 C C . GLU A 1 94 ? 14.031 1.301 -26.922 1.00 77.44 94 GLU A C 1
ATOM 728 O O . GLU A 1 94 ? 14.339 0.857 -28.034 1.00 77.44 94 GLU A O 1
ATOM 733 N N . GLU A 1 95 ? 14.528 2.460 -26.486 1.00 77.44 95 GLU A N 1
ATOM 734 C CA . GLU A 1 95 ? 15.452 3.286 -27.274 1.00 77.44 95 GLU A CA 1
ATOM 735 C C . GLU A 1 95 ? 16.742 2.531 -27.628 1.00 77.44 95 GLU A C 1
ATOM 737 O O . GLU A 1 95 ? 17.178 2.528 -28.788 1.00 77.44 95 GLU A O 1
ATOM 742 N N . ALA A 1 96 ? 17.342 1.840 -26.653 1.00 68.50 96 ALA A N 1
ATOM 743 C CA . ALA A 1 96 ? 18.534 1.025 -26.873 1.00 68.50 96 ALA A CA 1
ATOM 744 C C . ALA A 1 96 ? 18.272 -0.101 -27.889 1.00 68.50 96 ALA A C 1
ATOM 746 O O . ALA A 1 96 ? 19.102 -0.359 -28.772 1.00 68.50 96 ALA A O 1
ATOM 747 N N . PHE A 1 97 ? 17.094 -0.730 -27.821 1.00 66.81 97 PHE A N 1
ATOM 748 C CA . PHE A 1 97 ? 16.657 -1.729 -28.791 1.00 66.81 97 PHE A CA 1
ATOM 749 C C . PHE A 1 97 ? 16.512 -1.137 -30.197 1.00 66.81 97 PHE A C 1
ATOM 751 O O . PHE A 1 97 ? 17.040 -1.694 -31.167 1.00 66.81 97 PHE A O 1
ATOM 758 N N . GLN A 1 98 ? 15.843 0.010 -30.331 1.00 71.62 98 GLN A N 1
ATOM 759 C CA . GLN A 1 98 ? 15.657 0.673 -31.620 1.00 71.62 98 GLN A CA 1
ATOM 760 C C . GLN A 1 98 ? 16.997 1.093 -32.232 1.00 71.62 98 GLN A C 1
ATOM 762 O O . GLN A 1 98 ? 17.222 0.865 -33.423 1.00 71.62 98 GLN A O 1
ATOM 767 N N . ALA A 1 99 ? 17.922 1.635 -31.437 1.00 70.81 99 ALA A N 1
ATOM 768 C CA . ALA A 1 99 ? 19.265 1.989 -31.890 1.00 70.81 99 ALA A CA 1
ATOM 769 C C . ALA A 1 99 ? 20.043 0.755 -32.383 1.00 70.81 99 ALA A C 1
ATOM 771 O O . ALA A 1 99 ? 20.625 0.773 -33.476 1.00 70.81 99 ALA A O 1
ATOM 772 N N . ALA A 1 100 ? 19.990 -0.356 -31.641 1.00 63.97 100 ALA A N 1
ATOM 773 C CA . ALA A 1 100 ? 20.577 -1.623 -32.068 1.00 63.97 100 ALA A CA 1
ATOM 774 C C . ALA A 1 100 ? 19.942 -2.131 -33.378 1.00 63.97 100 ALA A C 1
ATOM 776 O O . ALA A 1 100 ? 20.660 -2.520 -34.307 1.00 63.97 100 ALA A O 1
ATOM 777 N N . ALA A 1 101 ? 18.616 -2.051 -33.513 1.00 65.38 101 ALA A N 1
ATOM 778 C CA . ALA A 1 101 ? 17.879 -2.457 -34.709 1.00 65.38 101 ALA A CA 1
ATOM 779 C C . ALA A 1 101 ? 18.134 -1.557 -35.932 1.00 65.38 101 ALA A C 1
ATOM 781 O O . ALA A 1 101 ? 18.177 -2.036 -37.070 1.00 65.38 101 ALA A O 1
ATOM 782 N N . GLN A 1 102 ? 18.359 -0.260 -35.730 1.00 67.75 102 GLN A N 1
ATOM 783 C CA . GLN A 1 102 ? 18.753 0.662 -36.794 1.00 67.75 102 GLN A CA 1
ATOM 784 C C . GLN A 1 102 ? 20.201 0.426 -37.236 1.00 67.75 102 GLN A C 1
ATOM 786 O O . GLN A 1 102 ? 20.463 0.371 -38.442 1.00 67.75 102 GLN A O 1
ATOM 791 N N . SER A 1 103 ? 21.121 0.166 -36.297 1.00 60.09 103 SER A N 1
ATOM 792 C CA . SER A 1 103 ? 22.484 -0.276 -36.627 1.00 60.09 103 SER A CA 1
ATOM 793 C C . SER A 1 103 ? 22.458 -1.564 -37.463 1.00 60.09 103 SER A C 1
ATOM 795 O O . SER A 1 103 ? 23.199 -1.697 -38.438 1.00 60.09 103 SER A O 1
ATOM 797 N N . MET A 1 104 ? 21.507 -2.465 -37.176 1.00 53.94 104 MET A N 1
ATOM 798 C CA . MET A 1 104 ? 21.255 -3.668 -37.963 1.00 53.94 104 MET A CA 1
ATOM 799 C C . MET A 1 104 ? 20.720 -3.388 -39.364 1.00 53.94 104 MET A C 1
ATOM 801 O O . MET A 1 104 ? 21.007 -4.184 -40.248 1.00 53.94 104 MET A O 1
ATOM 805 N N . ARG A 1 105 ? 19.957 -2.317 -39.622 1.00 57.81 105 ARG A N 1
ATOM 806 C CA . ARG A 1 105 ? 19.556 -1.959 -40.999 1.00 57.81 105 ARG A CA 1
ATOM 807 C C . ARG A 1 105 ? 20.771 -1.522 -41.815 1.00 57.81 105 ARG A C 1
ATOM 809 O O . ARG A 1 105 ? 20.956 -2.030 -42.918 1.00 57.81 105 ARG A O 1
ATOM 816 N N . GLY A 1 106 ? 21.635 -0.677 -41.248 1.00 56.69 106 GLY A N 1
ATOM 817 C CA . GLY A 1 106 ? 22.907 -0.287 -41.870 1.00 56.69 106 GLY A CA 1
ATOM 818 C C . GLY A 1 106 ? 23.842 -1.481 -42.094 1.00 56.69 106 GLY A C 1
ATOM 819 O O . GLY A 1 106 ? 24.353 -1.680 -43.194 1.00 56.69 106 GLY A O 1
ATOM 820 N N . ALA A 1 107 ? 23.986 -2.348 -41.088 1.00 55.41 107 ALA A N 1
ATOM 821 C CA . ALA A 1 107 ? 24.773 -3.574 -41.180 1.00 55.41 107 ALA A CA 1
ATOM 822 C C . ALA A 1 107 ? 24.136 -4.635 -42.092 1.00 55.41 107 ALA A C 1
ATOM 824 O O . ALA A 1 107 ? 24.869 -5.353 -42.757 1.00 55.41 107 ALA A O 1
ATOM 825 N N . ARG A 1 108 ? 22.800 -4.734 -42.191 1.00 51.53 108 ARG A N 1
ATOM 826 C CA . ARG A 1 108 ? 22.102 -5.628 -43.135 1.00 51.53 108 ARG A CA 1
ATOM 827 C C . ARG A 1 108 ? 22.351 -5.200 -44.574 1.00 51.53 108 ARG A C 1
ATOM 829 O O . ARG A 1 108 ? 22.695 -6.059 -45.382 1.00 51.53 108 ARG A O 1
ATOM 836 N N . ILE A 1 109 ? 22.252 -3.898 -44.858 1.00 53.75 109 ILE A N 1
ATOM 837 C CA . ILE A 1 109 ? 22.609 -3.305 -46.157 1.00 53.75 109 ILE A CA 1
ATOM 838 C C . ILE A 1 109 ? 24.068 -3.648 -46.515 1.00 53.75 109 ILE A C 1
ATOM 840 O O . ILE A 1 109 ? 24.330 -4.089 -47.631 1.00 53.75 109 ILE A O 1
ATOM 844 N N . LEU A 1 110 ? 24.996 -3.556 -45.555 1.00 52.06 110 LEU A N 1
ATOM 845 C CA . LEU A 1 110 ? 26.402 -3.958 -45.734 1.00 52.06 110 LEU A CA 1
ATOM 846 C C . LEU A 1 110 ? 26.598 -5.491 -45.828 1.00 52.06 110 LEU A C 1
ATOM 848 O O . LEU A 1 110 ? 27.458 -5.969 -46.564 1.00 52.06 110 LEU A O 1
ATOM 852 N N . SER A 1 111 ? 25.789 -6.288 -45.126 1.00 50.84 111 SER A N 1
ATOM 853 C CA . SER A 1 111 ? 25.900 -7.755 -45.055 1.00 50.84 111 SER A CA 1
ATOM 854 C C . SER A 1 111 ? 25.344 -8.476 -46.281 1.00 50.84 111 SER A C 1
ATOM 856 O O . SER A 1 111 ? 25.864 -9.529 -46.643 1.00 50.84 111 SER A O 1
ATOM 858 N N . VAL A 1 112 ? 24.352 -7.890 -46.970 1.00 54.78 112 VAL A N 1
ATOM 859 C CA . VAL A 1 112 ? 23.920 -8.346 -48.304 1.00 54.78 112 VAL A CA 1
ATOM 860 C C . VAL A 1 112 ? 25.108 -8.310 -49.279 1.00 54.78 112 VAL A C 1
ATOM 862 O O . VAL A 1 112 ? 25.156 -9.106 -50.212 1.00 54.78 112 VAL A O 1
ATOM 865 N N . GLN A 1 113 ? 26.117 -7.467 -49.020 1.00 53.91 113 GLN A N 1
ATOM 866 C CA . GLN A 1 113 ? 27.362 -7.413 -49.789 1.00 53.91 113 GLN A CA 1
ATOM 867 C C . GLN A 1 113 ? 28.492 -8.319 -49.246 1.00 53.91 113 GLN A C 1
ATOM 869 O O . GLN A 1 113 ? 29.454 -8.563 -49.970 1.00 53.91 113 GLN A O 1
ATOM 874 N N . THR A 1 114 ? 28.421 -8.854 -48.016 1.00 55.25 114 THR A N 1
ATOM 875 C CA . THR A 1 114 ? 29.523 -9.632 -47.396 1.00 55.25 114 THR A CA 1
ATOM 876 C C . THR A 1 114 ? 29.046 -10.813 -46.523 1.00 55.25 114 THR A C 1
ATOM 878 O O . THR A 1 114 ? 28.844 -10.709 -45.316 1.00 55.25 114 THR A O 1
ATOM 881 N N . GLY A 1 115 ? 28.932 -12.004 -47.124 1.00 54.38 115 GLY A N 1
ATOM 882 C CA . GLY A 1 115 ? 28.304 -13.206 -46.538 1.00 54.38 115 GLY A CA 1
ATOM 883 C C . GLY A 1 115 ? 29.086 -14.044 -45.507 1.00 54.38 115 GLY A C 1
ATOM 884 O O . GLY A 1 115 ? 28.812 -15.235 -45.402 1.00 54.38 115 GLY A O 1
ATOM 885 N N . ARG A 1 116 ? 30.062 -13.503 -44.756 1.00 54.94 116 ARG A N 1
ATOM 886 C CA . ARG A 1 116 ? 30.849 -14.304 -43.775 1.00 54.94 116 ARG A CA 1
ATOM 887 C C . ARG A 1 116 ? 30.881 -13.799 -42.324 1.00 54.94 116 ARG A C 1
ATOM 889 O O . ARG A 1 116 ? 31.271 -14.566 -41.450 1.00 54.94 116 ARG A O 1
ATOM 896 N N . HIS A 1 117 ? 30.414 -12.583 -42.030 1.00 56.50 117 HIS A N 1
ATOM 897 C CA . HIS A 1 117 ? 30.357 -12.042 -40.655 1.00 56.50 117 HIS A CA 1
ATOM 898 C C . HIS A 1 117 ? 28.960 -12.073 -40.008 1.00 56.50 117 HIS A C 1
ATOM 900 O O . HIS A 1 117 ? 28.793 -11.707 -38.849 1.00 56.50 117 HIS A O 1
ATOM 906 N N . THR A 1 118 ? 27.956 -12.585 -40.716 1.00 55.50 118 THR A N 1
ATOM 907 C CA . THR A 1 118 ? 26.540 -12.539 -40.325 1.00 55.50 118 THR A CA 1
ATOM 908 C C . THR A 1 118 ? 26.167 -13.467 -39.165 1.00 55.50 118 THR A C 1
ATOM 910 O O . THR A 1 118 ? 25.256 -13.151 -38.408 1.00 55.50 118 THR A O 1
ATOM 913 N N . ARG A 1 119 ? 26.874 -14.590 -38.975 1.00 57.94 119 ARG A N 1
ATOM 914 C CA . ARG A 1 119 ? 26.541 -15.580 -37.930 1.00 57.94 119 ARG A CA 1
ATOM 915 C C . ARG A 1 119 ? 26.804 -15.067 -36.512 1.00 57.94 119 ARG A C 1
ATOM 917 O O . ARG A 1 119 ? 25.975 -15.257 -35.633 1.00 57.94 119 ARG A O 1
ATOM 924 N N . ARG A 1 120 ? 27.914 -14.351 -36.318 1.00 58.00 120 ARG A N 1
ATOM 925 C CA . ARG A 1 120 ? 28.283 -13.748 -35.028 1.00 58.00 120 ARG A CA 1
ATOM 926 C C . ARG A 1 120 ? 27.301 -12.650 -34.611 1.00 58.00 120 ARG A C 1
ATOM 928 O O . ARG A 1 120 ? 27.016 -12.491 -33.434 1.00 58.00 120 ARG A O 1
ATOM 935 N N . ILE A 1 121 ? 26.770 -11.919 -35.592 1.00 57.16 121 ILE A N 1
ATOM 936 C CA . ILE A 1 121 ? 25.759 -10.880 -35.376 1.00 57.16 121 ILE A CA 1
ATOM 937 C C . ILE A 1 121 ? 24.412 -11.514 -34.991 1.00 57.16 121 ILE A C 1
ATOM 939 O O . ILE A 1 121 ? 23.740 -10.997 -34.109 1.00 57.16 121 ILE A O 1
ATOM 943 N N . ALA A 1 122 ? 24.037 -12.647 -35.596 1.00 56.88 122 ALA A N 1
ATOM 944 C CA . ALA A 1 122 ? 22.813 -13.373 -35.244 1.00 56.88 122 ALA A CA 1
ATOM 945 C C . ALA A 1 122 ? 22.861 -14.005 -33.838 1.00 56.88 122 ALA A C 1
ATOM 947 O O . ALA A 1 122 ? 21.858 -13.990 -33.135 1.00 56.88 122 ALA A O 1
ATOM 948 N N . GLU A 1 123 ? 24.014 -14.522 -33.404 1.00 61.03 123 GLU A N 1
ATOM 949 C CA . GLU A 1 123 ? 24.195 -15.039 -32.034 1.00 61.03 123 GLU A CA 1
ATOM 950 C C . GLU A 1 123 ? 24.030 -13.923 -30.990 1.00 61.03 123 GLU A C 1
ATOM 952 O O . GLU A 1 123 ? 23.216 -14.050 -30.081 1.00 61.03 123 GLU A O 1
ATOM 957 N N . LEU A 1 124 ? 24.685 -12.774 -31.197 1.00 60.78 124 LEU A N 1
ATOM 958 C CA . LEU A 1 124 ? 24.542 -11.609 -30.313 1.00 60.78 124 LEU A CA 1
ATOM 959 C C . LEU A 1 124 ? 23.102 -11.058 -30.260 1.00 60.78 124 LEU A C 1
ATOM 961 O O . LEU A 1 124 ? 22.711 -10.474 -29.254 1.00 60.78 124 LEU A O 1
ATOM 965 N N . GLN A 1 125 ? 22.300 -11.243 -31.316 1.00 58.47 125 GLN A N 1
ATOM 966 C CA . GLN A 1 125 ? 20.880 -10.858 -31.330 1.00 58.47 125 GLN A CA 1
ATOM 967 C C . GLN A 1 125 ? 20.019 -11.747 -30.432 1.00 58.47 125 GLN A C 1
ATOM 969 O O . GLN A 1 125 ? 19.134 -11.236 -29.750 1.00 58.47 125 GLN A O 1
ATOM 974 N N . ILE A 1 126 ? 20.256 -13.062 -30.448 1.00 64.88 126 ILE A N 1
ATOM 975 C CA . ILE A 1 126 ? 19.524 -14.011 -29.600 1.00 64.88 126 ILE A CA 1
ATOM 976 C C . ILE A 1 126 ? 19.863 -13.746 -28.134 1.00 64.88 126 ILE A C 1
ATOM 978 O O . ILE A 1 126 ? 18.958 -13.694 -27.306 1.00 64.88 126 ILE A O 1
ATOM 982 N N . ASP A 1 127 ? 21.137 -13.486 -27.839 1.00 62.34 127 ASP A N 1
ATOM 983 C CA . ASP A 1 127 ? 21.591 -13.165 -26.486 1.00 62.34 127 ASP A CA 1
ATOM 984 C C . ASP A 1 127 ? 20.972 -11.853 -25.976 1.00 62.34 127 ASP A C 1
ATOM 986 O O . ASP A 1 127 ? 20.491 -11.794 -24.845 1.00 62.34 127 ASP A O 1
ATOM 990 N N . ALA A 1 128 ? 20.906 -10.815 -26.819 1.00 59.56 128 ALA A N 1
ATOM 991 C CA . ALA A 1 128 ? 20.274 -9.545 -26.462 1.00 59.56 128 ALA A CA 1
ATOM 992 C C . ALA A 1 128 ? 18.757 -9.683 -26.230 1.00 59.56 128 ALA A C 1
ATOM 994 O O . ALA A 1 128 ? 18.229 -9.123 -25.271 1.00 59.56 128 ALA A O 1
ATOM 995 N N . ALA A 1 129 ? 18.057 -10.455 -27.068 1.00 63.78 129 ALA A N 1
ATOM 996 C CA . ALA A 1 129 ? 16.627 -10.721 -26.905 1.00 63.78 129 ALA A CA 1
ATOM 997 C C . ALA A 1 129 ? 16.322 -11.586 -25.666 1.00 63.78 129 ALA A C 1
ATOM 999 O O . ALA A 1 129 ? 15.326 -11.358 -24.985 1.00 63.78 129 ALA A O 1
ATOM 1000 N N . ALA A 1 130 ? 17.185 -12.551 -25.339 1.00 66.00 130 ALA A N 1
ATOM 1001 C CA . ALA A 1 130 ? 17.040 -13.375 -24.141 1.00 66.00 130 ALA A CA 1
ATOM 1002 C C . ALA A 1 130 ? 17.288 -12.569 -22.855 1.00 66.00 130 ALA A C 1
ATOM 1004 O O . ALA A 1 130 ? 16.548 -12.718 -21.882 1.00 66.00 130 ALA A O 1
ATOM 1005 N N . LEU A 1 131 ? 18.290 -11.680 -22.859 1.00 64.38 131 LEU A N 1
ATOM 1006 C CA . LEU A 1 131 ? 18.540 -10.764 -21.745 1.00 64.38 131 LEU A CA 1
ATOM 1007 C C . LEU A 1 131 ? 17.337 -9.829 -21.531 1.00 64.38 131 LEU A C 1
ATOM 1009 O O . LEU A 1 131 ? 16.887 -9.666 -20.398 1.00 64.38 131 LEU A O 1
ATOM 1013 N N . TYR A 1 132 ? 16.775 -9.296 -22.621 1.00 62.88 132 TYR A N 1
ATOM 1014 C CA . TYR A 1 132 ? 15.570 -8.462 -22.614 1.00 62.88 132 TYR A CA 1
ATOM 1015 C C . TYR A 1 132 ? 14.370 -9.169 -21.964 1.00 62.88 132 TYR A C 1
ATOM 1017 O O . TYR A 1 132 ? 13.770 -8.632 -21.035 1.00 62.88 132 TYR A O 1
ATOM 1025 N N . GLU A 1 133 ? 14.068 -10.401 -22.381 1.00 63.25 133 GLU A N 1
ATOM 1026 C CA . GLU A 1 133 ? 12.956 -11.177 -21.817 1.00 63.25 133 GLU A CA 1
ATOM 1027 C C . GLU A 1 133 ? 13.161 -11.475 -20.325 1.00 63.25 133 GLU A C 1
ATOM 1029 O O . GLU A 1 133 ? 12.213 -11.444 -19.542 1.00 63.25 133 GLU A O 1
ATOM 1034 N N . SER A 1 134 ? 14.407 -11.726 -19.909 1.00 68.62 134 SER A N 1
ATOM 1035 C CA . SER A 1 134 ? 14.719 -12.018 -18.507 1.00 68.62 134 SER A CA 1
ATOM 1036 C C . SER A 1 134 ? 14.526 -10.808 -17.587 1.00 68.62 134 SER A C 1
ATOM 1038 O O . SER A 1 134 ? 13.980 -10.958 -16.496 1.00 68.62 134 SER A O 1
ATOM 1040 N N . VAL A 1 135 ? 14.923 -9.611 -18.035 1.00 64.62 135 VAL A N 1
ATOM 1041 C CA . VAL A 1 135 ? 14.779 -8.366 -17.266 1.00 64.62 135 VAL A CA 1
ATOM 1042 C C . VAL A 1 135 ? 13.309 -7.960 -17.190 1.00 64.62 135 VAL A C 1
ATOM 1044 O O . VAL A 1 135 ? 12.807 -7.688 -16.104 1.00 64.62 135 VAL A O 1
ATOM 1047 N N . ASN A 1 136 ? 12.598 -8.014 -18.318 1.00 57.28 136 ASN A N 1
ATOM 1048 C CA . ASN A 1 136 ? 11.173 -7.703 -18.387 1.00 57.28 136 ASN A CA 1
ATOM 1049 C C . ASN A 1 136 ? 10.332 -8.644 -17.507 1.00 57.28 136 ASN A C 1
ATOM 1051 O O . ASN A 1 136 ? 9.469 -8.188 -16.764 1.00 57.28 136 ASN A O 1
ATOM 1055 N N . ASN A 1 137 ? 10.602 -9.956 -17.531 1.00 63.34 137 ASN A N 1
ATOM 1056 C CA . ASN A 1 137 ? 9.896 -10.900 -16.658 1.00 63.34 137 ASN A CA 1
ATOM 1057 C C . ASN A 1 137 ? 10.232 -10.707 -15.181 1.00 63.34 137 ASN A C 1
ATOM 1059 O O . ASN A 1 137 ? 9.342 -10.849 -14.350 1.00 63.34 137 ASN A O 1
ATOM 1063 N N . ALA A 1 138 ? 11.483 -10.393 -14.834 1.00 62.16 138 ALA A N 1
ATOM 1064 C CA . ALA A 1 138 ? 11.848 -10.149 -13.443 1.00 62.16 138 ALA A CA 1
ATOM 1065 C C . ALA A 1 138 ? 11.083 -8.948 -12.870 1.00 62.16 138 ALA A C 1
ATOM 1067 O O . ALA A 1 138 ? 10.563 -9.044 -11.765 1.00 62.16 138 ALA A O 1
ATOM 1068 N N . LEU A 1 139 ? 10.962 -7.861 -13.639 1.00 55.38 139 LEU A N 1
ATOM 1069 C CA . LEU A 1 139 ? 10.238 -6.651 -13.238 1.00 55.38 139 LEU A CA 1
ATOM 1070 C C . LEU A 1 139 ? 8.719 -6.872 -13.194 1.00 55.38 139 LEU A C 1
ATOM 1072 O O . LEU A 1 139 ? 8.081 -6.543 -12.195 1.00 55.38 139 LEU A O 1
ATOM 1076 N N . LYS A 1 140 ? 8.151 -7.552 -14.200 1.00 58.78 140 LYS A N 1
ATOM 1077 C CA . LYS A 1 140 ? 6.732 -7.950 -14.200 1.00 58.78 140 LYS A CA 1
ATOM 1078 C C . LYS A 1 140 ? 6.368 -8.838 -13.018 1.00 58.78 140 LYS A C 1
ATOM 1080 O O . LYS A 1 140 ? 5.312 -8.641 -12.433 1.00 58.78 140 LYS A O 1
ATOM 1085 N N . LEU A 1 141 ? 7.251 -9.748 -12.599 1.00 56.22 141 LEU A N 1
ATOM 1086 C CA . LEU A 1 141 ? 7.005 -10.638 -11.461 1.00 56.22 141 LEU A CA 1
ATOM 1087 C C . LEU A 1 141 ? 6.816 -9.879 -10.132 1.00 56.22 141 LEU A C 1
ATOM 1089 O O . LEU A 1 141 ? 6.063 -10.337 -9.273 1.00 56.22 141 LEU A O 1
ATOM 1093 N N . PHE A 1 142 ? 7.453 -8.714 -9.961 1.00 50.81 142 PHE A N 1
ATOM 1094 C CA . PHE A 1 142 ? 7.240 -7.866 -8.782 1.00 50.81 142 PHE A CA 1
ATOM 1095 C C . PHE A 1 142 ? 5.855 -7.196 -8.786 1.00 50.81 142 PHE A C 1
ATOM 1097 O O . PHE A 1 142 ? 5.249 -7.062 -7.724 1.00 50.81 142 PHE A O 1
ATOM 1104 N N . GLY A 1 143 ? 5.315 -6.842 -9.959 1.00 47.25 143 GLY A N 1
ATOM 1105 C CA . GLY A 1 143 ? 3.938 -6.348 -10.111 1.00 47.25 143 GLY A CA 1
ATOM 1106 C C . GLY A 1 143 ? 2.879 -7.460 -10.092 1.00 47.25 143 GLY A C 1
ATOM 1107 O O . GLY A 1 143 ? 1.786 -7.286 -9.550 1.00 47.25 143 GLY A O 1
ATOM 1108 N N . ASP A 1 144 ? 3.219 -8.641 -10.611 1.00 48.19 144 ASP A N 1
ATOM 1109 C CA . ASP A 1 144 ? 2.322 -9.792 -10.731 1.00 48.19 144 ASP A CA 1
ATOM 1110 C C . ASP A 1 144 ? 2.048 -10.490 -9.397 1.00 48.19 144 ASP A C 1
ATOM 1112 O O . ASP A 1 144 ? 1.046 -11.185 -9.280 1.00 48.19 144 ASP A O 1
ATOM 1116 N N . GLN A 1 145 ? 2.846 -10.287 -8.343 1.00 48.97 145 GLN A N 1
ATOM 1117 C CA . GLN A 1 145 ? 2.523 -10.827 -7.012 1.00 48.97 145 GLN A CA 1
ATOM 1118 C C . GLN A 1 145 ? 1.186 -10.280 -6.459 1.00 48.97 145 GLN A C 1
ATOM 1120 O O . GLN A 1 145 ? 0.589 -10.881 -5.558 1.00 48.97 145 GLN A O 1
ATOM 1125 N N . TRP A 1 146 ? 0.705 -9.167 -7.024 1.00 39.88 146 TRP A N 1
ATOM 1126 C CA . TRP A 1 146 ? -0.623 -8.603 -6.797 1.00 39.88 146 TRP A CA 1
ATOM 1127 C C . TRP A 1 146 ? -1.695 -9.191 -7.743 1.00 39.88 146 TRP A C 1
ATOM 1129 O O . TRP A 1 146 ? -2.784 -9.529 -7.282 1.00 39.88 146 TRP A O 1
ATOM 1139 N N . LEU A 1 147 ? -1.380 -9.411 -9.029 1.00 39.41 147 LEU A N 1
ATOM 1140 C CA . LEU A 1 147 ? -2.296 -10.011 -10.023 1.00 39.41 147 LEU A CA 1
ATOM 1141 C C . LEU A 1 147 ? -2.473 -11.533 -9.887 1.00 39.41 147 LEU A C 1
ATOM 1143 O O . LEU A 1 147 ? -3.523 -12.058 -10.241 1.00 39.41 147 LEU A O 1
ATOM 1147 N N . ALA A 1 148 ? -1.490 -12.247 -9.338 1.00 39.38 148 ALA A N 1
ATOM 1148 C CA . ALA A 1 148 ? -1.496 -13.703 -9.162 1.00 39.38 148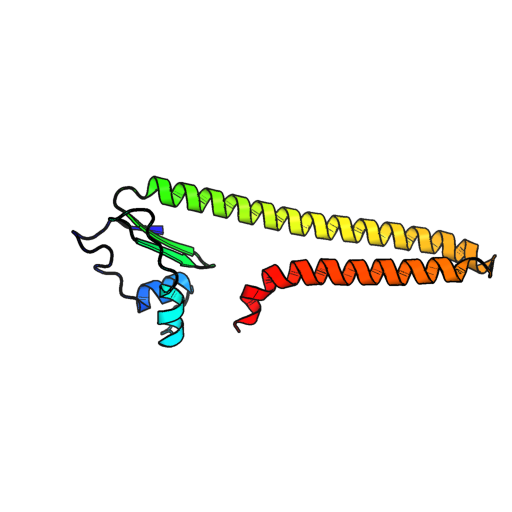 ALA A CA 1
ATOM 1149 C C . ALA A 1 148 ? -2.497 -14.201 -8.101 1.00 39.38 148 ALA A C 1
ATOM 1151 O O . ALA A 1 148 ? -2.526 -15.392 -7.786 1.00 39.38 148 ALA A O 1
ATOM 1152 N N . ARG A 1 149 ? -3.278 -13.293 -7.506 1.00 50.31 149 ARG A N 1
ATOM 1153 C CA . ARG A 1 149 ? -4.249 -13.575 -6.445 1.00 50.31 149 ARG A CA 1
ATOM 1154 C C . ARG A 1 149 ? -5.713 -13.513 -6.922 1.00 50.31 149 ARG A C 1
ATOM 1156 O O . ARG A 1 149 ? -6.601 -13.668 -6.084 1.00 50.31 149 ARG A O 1
ATOM 1163 N N . LEU A 1 150 ? -5.944 -13.318 -8.228 1.00 38.03 150 LEU A N 1
ATOM 1164 C CA . LEU A 1 150 ? -7.239 -13.465 -8.916 1.00 38.03 150 LEU A CA 1
ATOM 1165 C C . LEU A 1 150 ? -7.382 -14.841 -9.579 1.00 38.03 150 LEU A C 1
ATOM 1167 O O . LEU A 1 150 ? -6.408 -15.299 -10.216 1.00 38.03 150 LEU A O 1
#

Foldseek 3Di:
DEDEADPQDLCVPPDLQNQLCVLVVHPDGDDPVSSCVQQVQWDDPDPRKIKGAHPSGIYIYHPCCPVVVVVVVVVVVVVVVVVVVVVVVVVVLVVVVVVLVVVVVVVVVVCVVPPDPVVVVVVVVVVSVVVVVVVVVVVVVVVCVVVVVD

Secondary structure (DSSP, 8-state):
-EE--BTTBTTTT--HHHHHHHHHT-SSPPPHHHHHHHTTSEE-SSSS-EEEEETTEEEEE-SSTHHHHHHHHHHHHHHHHHHHHHHHHHHHHHHHHHHHHHHHHHHHHHHTT-TTSHHHHHHHHHHHHHHHHHHHHHHHHHHHHHHTT-

pLDDT: mean 74.81, std 14.63, range [38.03, 92.19]

Radius of gyration: 25.39 Å; chains: 1; bounding box: 51×28×76 Å